Protein AF-A0A947NT50-F1 (afdb_monomer)

Sequence (146 aa):
MLFFALEAAVASFNLLIVMLVRTFGSQPLERLLGIYSRRAEFLTAVAMSILLTHWLLIMWFIVSRLGSLEFLRLHYTAALGIDWIDVWWKIFVFPGAGLAVIVINGLLSGALVKSYQYLGLLLMSLTILLQIFFMIGGVMAMLLNG

Foldseek 3Di:
DVVVVVVVVVVVVVVVVVVVCVLPVDDPVCLQQLNDDPLLVVLLVLLVVLLVVLVVVLVVLCVVCVPPPCLPDFPPDVPDPGPPLPPSCVLVVLSVVLVVLSNVLRNVSSSCCVPCNPVNSVSSVVSSVSSVVSSVVSVVVSVVSD

Structure (mmCIF, N/CA/C/O backbone):
data_AF-A0A947NT50-F1
#
_entry.id   AF-A0A947NT50-F1
#
loop_
_atom_site.group_PDB
_atom_site.id
_atom_site.type_symbol
_atom_site.label_atom_id
_atom_site.label_alt_id
_atom_site.label_comp_id
_atom_site.label_asym_id
_atom_site.label_entity_id
_atom_site.label_seq_id
_atom_site.pdbx_PDB_ins_code
_atom_site.Cartn_x
_atom_site.Cartn_y
_atom_site.Cartn_z
_atom_site.occupancy
_atom_site.B_iso_or_equiv
_atom_site.auth_seq_id
_atom_site.auth_comp_id
_atom_site.auth_asym_id
_atom_site.auth_atom_id
_atom_site.pdbx_PDB_model_num
ATOM 1 N N . MET A 1 1 ? 11.721 -38.026 15.151 1.00 61.88 1 MET A N 1
ATOM 2 C CA . MET A 1 1 ? 11.757 -36.577 15.467 1.00 61.88 1 MET A CA 1
ATOM 3 C C . MET A 1 1 ? 11.007 -35.729 14.442 1.00 61.88 1 MET A C 1
ATOM 5 O O . MET A 1 1 ? 10.160 -34.956 14.860 1.00 61.88 1 MET A O 1
ATOM 9 N N . LEU A 1 2 ? 11.225 -35.906 13.132 1.00 67.88 2 LEU A N 1
ATOM 10 C CA . LEU A 1 2 ? 10.549 -35.115 12.085 1.00 67.88 2 LEU A CA 1
ATOM 11 C C . LEU A 1 2 ? 9.006 -35.203 12.106 1.00 67.88 2 LEU A C 1
ATOM 13 O O . LEU A 1 2 ? 8.327 -34.203 11.910 1.00 67.88 2 LEU A O 1
ATOM 17 N N . PHE A 1 3 ? 8.459 -36.384 12.411 1.00 74.00 3 PHE A N 1
ATOM 18 C CA . PHE A 1 3 ? 7.011 -36.624 12.468 1.00 74.00 3 PHE A CA 1
ATOM 19 C C . PHE A 1 3 ? 6.309 -35.826 13.585 1.00 74.00 3 PHE A C 1
ATOM 21 O O . PHE A 1 3 ? 5.271 -35.217 13.358 1.00 74.00 3 PHE A O 1
ATOM 28 N N . PHE A 1 4 ? 6.929 -35.733 14.768 1.00 74.38 4 PHE A N 1
ATOM 29 C CA . PHE A 1 4 ? 6.403 -34.950 15.895 1.00 74.38 4 PHE A CA 1
ATOM 30 C C . PHE A 1 4 ? 6.422 -33.439 15.629 1.00 74.38 4 PHE A C 1
ATOM 32 O O . PHE A 1 4 ? 5.511 -32.729 16.047 1.00 74.38 4 PHE A O 1
ATOM 39 N N . ALA A 1 5 ? 7.437 -32.942 14.916 1.00 75.19 5 ALA A N 1
ATOM 40 C CA . ALA A 1 5 ? 7.509 -31.532 14.537 1.00 75.19 5 ALA A CA 1
ATOM 41 C C . ALA A 1 5 ? 6.407 -31.154 13.531 1.00 75.19 5 ALA A C 1
ATOM 43 O O . ALA A 1 5 ? 5.841 -30.065 13.614 1.00 75.19 5 ALA A O 1
ATOM 44 N N . LEU A 1 6 ? 6.070 -32.071 12.618 1.00 75.19 6 LEU A N 1
ATOM 45 C CA . LEU A 1 6 ? 5.001 -31.877 11.642 1.00 75.19 6 LEU A CA 1
ATOM 46 C C . LEU A 1 6 ? 3.625 -31.817 12.319 1.00 75.19 6 LEU A C 1
ATOM 48 O O . LEU A 1 6 ? 2.853 -30.902 12.045 1.00 75.19 6 LEU A O 1
ATOM 52 N N . GLU A 1 7 ? 3.334 -32.733 13.246 1.00 79.50 7 GLU A N 1
ATOM 53 C CA . GLU A 1 7 ? 2.060 -32.710 13.974 1.00 79.50 7 GLU A CA 1
ATOM 54 C C . GLU A 1 7 ? 1.909 -31.474 14.862 1.00 79.50 7 GLU A C 1
ATOM 56 O O . GLU A 1 7 ? 0.840 -30.864 14.890 1.00 79.50 7 GLU A O 1
ATOM 61 N N . ALA A 1 8 ? 2.985 -31.041 15.527 1.00 78.75 8 ALA A N 1
ATOM 62 C CA . ALA A 1 8 ? 2.970 -29.807 16.306 1.00 78.75 8 ALA A CA 1
ATOM 63 C C . ALA A 1 8 ? 2.695 -28.575 15.423 1.00 78.75 8 ALA A C 1
ATOM 65 O O . ALA A 1 8 ? 1.922 -27.698 15.813 1.00 78.75 8 ALA A O 1
ATOM 66 N N . ALA A 1 9 ? 3.268 -28.517 14.216 1.00 76.06 9 ALA A N 1
ATOM 67 C CA . ALA A 1 9 ? 3.015 -27.437 13.263 1.00 76.06 9 ALA A CA 1
ATOM 68 C C . ALA A 1 9 ? 1.562 -27.435 12.757 1.00 76.06 9 ALA A C 1
ATOM 70 O O . ALA A 1 9 ? 0.925 -26.383 12.727 1.00 76.06 9 ALA A O 1
ATOM 71 N N . VAL A 1 10 ? 1.008 -28.607 12.431 1.00 79.44 10 VAL A N 1
ATOM 72 C CA . VAL A 1 10 ? -0.392 -28.752 11.996 1.00 79.44 10 VAL A CA 1
ATOM 73 C C . VAL A 1 10 ? -1.363 -28.394 13.123 1.00 79.44 10 VAL A C 1
ATOM 75 O O . VAL A 1 10 ? -2.336 -27.680 12.891 1.00 79.44 10 VAL A O 1
ATOM 78 N N . ALA A 1 11 ? -1.085 -28.815 14.359 1.00 77.81 11 ALA A N 1
ATOM 79 C CA . ALA A 1 11 ? -1.892 -28.459 15.523 1.00 77.81 11 ALA A CA 1
ATOM 80 C C . ALA A 1 11 ? -1.862 -26.948 15.801 1.00 77.81 11 ALA A C 1
ATOM 82 O O . ALA A 1 11 ? -2.907 -26.351 16.050 1.00 77.81 11 ALA A O 1
ATOM 83 N N . SER A 1 12 ? -0.687 -26.320 15.687 1.00 76.62 12 SER A N 1
ATOM 84 C CA . SER A 1 12 ? -0.514 -24.868 15.833 1.00 76.62 12 SER A CA 1
ATOM 85 C C . SER A 1 12 ? -1.275 -24.098 14.752 1.00 76.62 12 SER A C 1
ATOM 87 O O . SER A 1 12 ? -1.939 -23.105 15.040 1.00 76.62 12 SER A O 1
ATOM 89 N N . PHE A 1 13 ? -1.230 -24.589 13.512 1.00 73.44 13 PHE A N 1
ATOM 90 C CA . PHE A 1 13 ? -1.943 -24.011 12.376 1.00 73.44 13 PHE A CA 1
ATOM 91 C C . PHE A 1 13 ? -3.464 -24.165 12.508 1.00 73.44 13 PHE A C 1
ATOM 93 O O . PHE A 1 13 ? -4.206 -23.211 12.289 1.00 73.44 13 PHE A O 1
ATOM 100 N N . ASN A 1 14 ? -3.941 -25.326 12.957 1.00 68.50 14 ASN A N 1
ATOM 101 C CA . ASN A 1 14 ? -5.359 -25.553 13.232 1.00 68.50 14 ASN A CA 1
ATOM 102 C C . ASN A 1 14 ? -5.862 -24.687 14.392 1.00 68.50 14 ASN A C 1
ATOM 104 O O . ASN A 1 14 ? -6.958 -24.139 14.311 1.00 68.50 14 ASN A O 1
ATOM 108 N N . LEU A 1 15 ? -5.061 -24.499 15.445 1.00 76.19 15 LEU A N 1
ATOM 109 C CA . LEU A 1 15 ? -5.370 -23.567 16.533 1.00 76.19 15 LEU A CA 1
ATOM 110 C C . LEU A 1 15 ? -5.439 -22.121 16.042 1.00 76.19 15 LEU A C 1
ATOM 112 O O . LEU A 1 15 ? -6.356 -21.397 16.426 1.00 76.19 15 LEU A O 1
ATOM 116 N N . LEU A 1 16 ? -4.519 -21.720 15.162 1.00 73.50 16 LEU A N 1
ATOM 117 C CA . LEU A 1 16 ? -4.533 -20.408 14.522 1.00 73.50 16 LEU A CA 1
ATOM 118 C C . LEU A 1 16 ? -5.814 -20.219 13.698 1.00 73.50 16 LEU A C 1
ATOM 120 O O . LEU A 1 16 ? -6.490 -19.206 13.848 1.00 73.50 16 LEU A O 1
ATOM 124 N N . ILE A 1 17 ? -6.197 -21.212 12.890 1.00 66.25 17 ILE A N 1
ATOM 125 C CA . ILE A 1 17 ? -7.436 -21.187 12.101 1.00 66.25 17 ILE A CA 1
ATOM 126 C C . ILE A 1 17 ? -8.662 -21.121 13.008 1.00 66.25 17 ILE A C 1
ATOM 128 O O . ILE A 1 17 ? -9.542 -20.300 12.775 1.00 66.25 17 ILE A O 1
ATOM 132 N N . VAL A 1 18 ? -8.733 -21.934 14.062 1.00 70.06 18 VAL A N 1
ATOM 133 C CA . VAL A 1 18 ? -9.867 -21.925 14.996 1.00 70.06 18 VAL A CA 1
ATOM 134 C C . VAL A 1 18 ? -9.941 -20.599 15.754 1.00 70.06 18 VAL A C 1
ATOM 136 O O . VAL A 1 18 ? -11.036 -20.070 15.928 1.00 70.06 18 VAL A O 1
ATOM 139 N N . MET A 1 19 ? -8.811 -20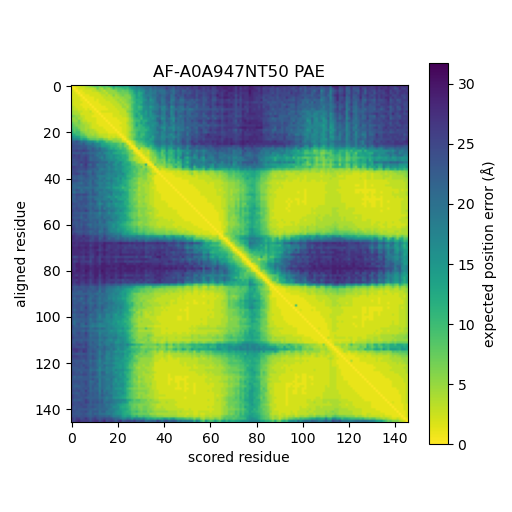.011 16.157 1.00 67.31 19 MET A N 1
ATOM 140 C CA . MET A 1 19 ? -8.783 -18.669 16.746 1.00 67.31 19 MET A CA 1
ATOM 141 C C . MET A 1 19 ? -9.242 -17.608 15.748 1.00 67.31 19 MET A C 1
ATOM 143 O O . MET A 1 19 ? -10.072 -16.777 16.107 1.00 67.31 19 MET A O 1
ATOM 147 N N . LEU A 1 20 ? -8.777 -17.654 14.498 1.00 59.69 20 LEU A N 1
ATOM 148 C CA . LEU A 1 20 ? -9.226 -16.753 13.437 1.00 59.69 20 LEU A CA 1
ATOM 149 C C . LEU A 1 20 ? -10.741 -16.894 13.229 1.00 59.69 20 LEU A C 1
ATOM 151 O O . LEU A 1 20 ? -11.477 -15.927 13.392 1.00 59.69 20 LEU A O 1
ATOM 155 N N . VAL A 1 21 ? -11.243 -18.104 12.989 1.00 63.72 21 VAL A N 1
ATOM 156 C CA . VAL A 1 21 ? -12.674 -18.376 12.779 1.00 63.72 21 VAL A CA 1
ATOM 157 C C . VAL A 1 21 ? -13.514 -17.964 13.988 1.00 63.72 21 VAL A C 1
ATOM 159 O O . VAL A 1 21 ? -14.577 -17.381 13.819 1.00 63.72 21 VAL A O 1
ATOM 162 N N . ARG A 1 22 ? -13.051 -18.186 15.220 1.00 63.69 22 ARG A N 1
ATOM 163 C CA . ARG A 1 22 ? -13.791 -17.793 16.431 1.00 63.69 22 ARG A CA 1
ATOM 164 C C . ARG A 1 22 ? -13.776 -16.281 16.672 1.00 63.69 22 ARG A C 1
ATOM 166 O O . ARG A 1 22 ? -14.735 -15.745 17.220 1.00 63.69 22 ARG A O 1
ATOM 173 N N . THR A 1 23 ? -12.719 -15.593 16.244 1.00 61.16 23 THR A N 1
ATOM 174 C CA . THR A 1 23 ? -12.604 -14.126 16.328 1.00 61.16 23 THR A CA 1
ATOM 175 C C . THR A 1 23 ? -13.425 -13.437 15.232 1.00 61.16 23 THR A C 1
ATOM 177 O O . THR A 1 23 ? -13.988 -12.365 15.461 1.00 61.16 23 THR A O 1
ATOM 180 N N . PHE A 1 24 ? -13.554 -14.076 14.066 1.00 55.41 24 PHE A N 1
ATOM 181 C CA . PHE A 1 24 ? -14.131 -13.495 12.851 1.00 55.41 24 PHE A CA 1
ATOM 182 C C . PHE A 1 24 ? -15.509 -14.056 12.438 1.00 55.41 24 PHE A C 1
ATOM 184 O O . PHE A 1 24 ? -16.175 -13.461 11.595 1.00 55.41 24 PHE A O 1
ATOM 191 N N . GLY A 1 25 ? -15.977 -15.149 13.046 1.00 46.53 25 GLY A N 1
ATOM 192 C CA . GLY A 1 25 ? -17.043 -16.037 12.547 1.00 46.53 25 GLY A CA 1
ATOM 193 C C . GLY A 1 25 ? -18.484 -15.517 12.478 1.00 46.53 25 GLY A C 1
ATOM 194 O O . GLY A 1 25 ? -19.397 -16.321 12.335 1.00 46.53 25 GLY A O 1
ATOM 195 N N . SER A 1 26 ? -18.730 -14.211 12.571 1.00 53.50 26 SER A N 1
ATOM 196 C CA . SER A 1 26 ? -20.077 -13.638 12.375 1.00 53.50 26 SER A CA 1
ATOM 197 C C . SER A 1 26 ? -20.099 -12.128 12.113 1.00 53.50 26 SER A C 1
ATOM 199 O O . SER A 1 26 ? -21.158 -11.504 12.179 1.00 53.50 26 SER A O 1
ATOM 201 N N . GLN A 1 27 ? -18.947 -11.497 11.865 1.00 53.56 27 GLN A N 1
ATOM 202 C CA . GLN A 1 27 ? -18.870 -10.039 11.746 1.00 53.56 27 GLN A CA 1
ATOM 203 C C . GLN A 1 27 ? -18.957 -9.646 10.257 1.00 53.56 27 GLN A C 1
ATOM 205 O O . GLN A 1 27 ? -18.309 -10.294 9.435 1.00 53.56 27 GLN A O 1
ATOM 210 N N . PRO A 1 28 ? -19.729 -8.605 9.887 1.00 66.00 28 PRO A N 1
ATOM 211 C CA . PRO A 1 28 ? -19.757 -8.105 8.513 1.00 66.00 28 PRO A CA 1
ATOM 212 C C . PRO A 1 28 ? -18.339 -7.740 8.052 1.00 66.00 28 PRO A C 1
ATOM 214 O O . PRO A 1 28 ? -17.526 -7.288 8.861 1.00 66.00 28 PRO A O 1
ATOM 217 N N . LEU A 1 29 ? -18.051 -7.940 6.760 1.00 60.91 29 LEU A N 1
ATOM 218 C CA . LEU A 1 29 ? -16.719 -7.808 6.142 1.00 60.91 29 LEU A CA 1
ATOM 219 C C . LEU A 1 29 ? -16.031 -6.470 6.477 1.00 60.91 29 LEU A C 1
ATOM 221 O O . LEU A 1 29 ? -14.817 -6.404 6.650 1.00 60.91 29 LEU A O 1
ATOM 225 N N . GLU A 1 30 ? -16.838 -5.429 6.668 1.00 62.56 30 GLU A N 1
ATOM 226 C CA . GLU A 1 30 ? -16.439 -4.100 7.130 1.00 62.56 30 GLU A CA 1
ATOM 227 C C . GLU A 1 30 ? -15.714 -4.148 8.487 1.00 62.56 30 GLU A C 1
ATOM 229 O O . GLU A 1 30 ? -14.596 -3.656 8.625 1.00 62.56 30 GLU A O 1
ATOM 234 N N . ARG A 1 31 ? -16.261 -4.849 9.486 1.00 61.50 31 ARG A N 1
ATOM 235 C CA . ARG A 1 31 ? -15.596 -5.001 10.791 1.00 61.50 31 ARG A CA 1
ATOM 236 C C . ARG A 1 31 ? -14.338 -5.858 10.725 1.00 61.50 31 ARG A C 1
ATOM 238 O O . ARG A 1 31 ? -13.431 -5.652 11.526 1.00 61.50 31 ARG A O 1
ATOM 245 N N . LEU A 1 32 ? -14.282 -6.802 9.789 1.00 64.44 32 LEU A N 1
ATOM 246 C CA . LEU A 1 32 ? -13.142 -7.699 9.612 1.00 64.44 32 LEU A CA 1
ATOM 247 C C . LEU A 1 32 ? -11.924 -6.957 9.040 1.00 64.44 32 LEU A C 1
ATOM 249 O O . LEU A 1 32 ? -10.801 -7.218 9.455 1.00 64.44 32 LEU A O 1
ATOM 253 N N . LEU A 1 33 ? -12.158 -5.980 8.162 1.00 63.41 33 LEU A N 1
ATOM 254 C CA . LEU A 1 33 ? -11.123 -5.132 7.563 1.00 63.41 33 LEU A CA 1
ATOM 255 C C . LEU A 1 33 ? -10.817 -3.853 8.367 1.00 63.41 33 LEU A C 1
ATOM 257 O O . LEU A 1 33 ? -10.095 -2.985 7.881 1.00 63.41 33 LEU A O 1
ATOM 261 N N . GLY A 1 34 ? -11.367 -3.699 9.577 1.00 63.31 34 GLY A N 1
ATOM 262 C CA . GLY A 1 34 ? -11.159 -2.487 10.381 1.00 63.31 34 GLY A CA 1
ATOM 263 C C . GLY A 1 34 ? -11.892 -1.254 9.850 1.00 63.31 34 GLY A C 1
ATOM 264 O O . GLY A 1 34 ? -11.558 -0.125 10.207 1.00 63.31 34 GLY A O 1
ATOM 265 N N . ILE A 1 35 ? -12.923 -1.460 9.037 1.00 67.44 35 ILE A N 1
ATOM 266 C CA . ILE A 1 35 ? -13.827 -0.443 8.509 1.00 67.44 35 ILE A CA 1
ATOM 267 C C . ILE A 1 35 ? -14.966 -0.280 9.523 1.00 67.44 35 ILE A C 1
ATOM 269 O O . ILE A 1 35 ? -16.011 -0.916 9.443 1.00 67.44 35 ILE A O 1
ATOM 273 N N . TYR A 1 36 ? -14.712 0.504 10.570 1.00 74.00 36 TYR A N 1
ATOM 274 C CA . TYR A 1 36 ? -15.660 0.696 11.682 1.00 74.00 36 TYR A CA 1
ATOM 275 C C . TYR A 1 36 ? -16.098 2.148 11.876 1.00 74.00 36 TYR A C 1
ATOM 277 O O . TYR A 1 36 ? -17.010 2.433 12.649 1.00 74.00 36 TYR A O 1
ATOM 285 N N . SER A 1 37 ? -15.385 3.084 11.255 1.00 80.06 37 SER A N 1
ATOM 286 C CA . SER A 1 37 ? -15.658 4.509 11.355 1.00 80.06 37 SER A CA 1
ATOM 287 C C . SER A 1 37 ? -15.411 5.158 10.011 1.00 80.06 37 SER A C 1
ATOM 289 O O . SER A 1 37 ? -14.493 4.765 9.295 1.00 80.06 37 SER A O 1
ATOM 291 N N . ARG A 1 38 ? -16.135 6.245 9.739 1.00 83.56 38 ARG A N 1
ATOM 292 C CA . ARG A 1 38 ? -15.954 7.055 8.528 1.00 83.56 38 ARG A CA 1
ATOM 293 C C . ARG A 1 38 ? -14.503 7.504 8.310 1.00 83.56 38 ARG A C 1
ATOM 295 O O . ARG A 1 38 ? -14.068 7.694 7.181 1.00 83.56 38 ARG A O 1
ATOM 302 N N . ARG A 1 39 ? -13.733 7.656 9.397 1.00 87.12 39 ARG A N 1
ATOM 303 C CA . ARG A 1 39 ? -12.290 7.942 9.340 1.00 87.12 39 ARG A CA 1
ATOM 304 C C . ARG A 1 39 ? -11.493 6.726 8.873 1.00 87.12 39 ARG A C 1
ATOM 306 O O . ARG A 1 39 ? -10.676 6.865 7.977 1.00 87.12 39 ARG A O 1
ATOM 313 N N . ALA A 1 40 ? -11.733 5.550 9.449 1.00 86.06 40 ALA A N 1
ATOM 314 C CA . ALA A 1 40 ? -11.060 4.318 9.038 1.00 86.06 40 ALA A CA 1
ATOM 315 C C . ALA A 1 40 ? -11.434 3.904 7.603 1.00 86.06 40 ALA A C 1
ATOM 317 O O . ALA A 1 40 ? -10.556 3.515 6.838 1.00 86.06 40 ALA A O 1
ATOM 318 N N . GLU A 1 41 ? -12.700 4.073 7.211 1.00 86.00 41 GLU A N 1
ATOM 319 C CA . GLU A 1 41 ? -13.178 3.949 5.826 1.00 86.00 41 GLU A CA 1
ATOM 320 C C . GLU A 1 41 ? -12.380 4.844 4.885 1.00 86.00 41 GLU A C 1
ATOM 322 O O . GLU A 1 41 ? -11.802 4.364 3.913 1.00 86.00 41 GLU A O 1
ATOM 327 N N . PHE A 1 42 ? -12.296 6.138 5.208 1.00 90.38 42 PHE A N 1
ATOM 328 C CA . PHE A 1 42 ? -11.553 7.103 4.409 1.00 90.38 42 PHE A CA 1
ATOM 329 C C . PHE A 1 42 ? -10.071 6.729 4.298 1.00 90.38 42 PHE A C 1
ATOM 331 O O . PHE A 1 42 ? -9.531 6.712 3.197 1.00 90.38 42 PHE A O 1
ATOM 338 N N . LEU A 1 43 ? -9.419 6.361 5.406 1.00 91.94 43 LEU A N 1
ATOM 339 C CA . LEU A 1 43 ? -8.012 5.946 5.397 1.00 91.94 43 LEU A CA 1
ATOM 340 C C . LEU A 1 43 ? -7.791 4.680 4.556 1.00 91.94 43 LEU A C 1
ATOM 342 O O . LEU A 1 43 ? -6.823 4.602 3.803 1.00 91.94 43 LEU A O 1
ATOM 346 N N . THR A 1 44 ? -8.702 3.710 4.646 1.00 90.94 44 THR A N 1
ATOM 347 C CA . THR A 1 44 ? -8.657 2.488 3.830 1.00 90.94 44 THR A CA 1
ATOM 348 C C . THR A 1 44 ? -8.832 2.821 2.352 1.00 90.94 44 THR A C 1
ATOM 350 O O . THR A 1 44 ? -8.059 2.348 1.523 1.00 90.94 44 THR A O 1
ATOM 353 N N . ALA A 1 45 ? -9.795 3.681 2.013 1.00 91.75 45 ALA A N 1
ATOM 354 C CA . ALA A 1 45 ? -10.036 4.125 0.644 1.00 91.75 45 ALA A CA 1
ATOM 355 C C . ALA A 1 45 ? -8.825 4.867 0.060 1.00 91.75 45 ALA A C 1
ATOM 357 O O . ALA A 1 45 ? -8.460 4.626 -1.088 1.00 91.75 45 ALA A O 1
ATOM 358 N N . VAL A 1 46 ? -8.162 5.713 0.856 1.00 95.75 46 VAL A N 1
ATOM 359 C CA . VAL A 1 46 ? -6.915 6.389 0.468 1.00 95.75 46 VAL A CA 1
ATOM 360 C C . VAL A 1 46 ? -5.783 5.380 0.251 1.00 95.75 46 VAL A C 1
ATOM 362 O O . VAL A 1 46 ? -5.083 5.453 -0.753 1.00 95.75 46 VAL A O 1
ATOM 365 N N . ALA A 1 47 ? -5.608 4.401 1.142 1.00 95.69 47 ALA A N 1
ATOM 366 C CA . ALA A 1 47 ? -4.592 3.365 0.953 1.00 95.69 47 ALA A CA 1
ATOM 367 C C . ALA A 1 47 ? -4.843 2.544 -0.329 1.00 95.69 47 ALA A C 1
ATOM 369 O O . ALA A 1 47 ? -3.914 2.285 -1.094 1.00 95.69 47 ALA A O 1
ATOM 370 N N . MET A 1 48 ? -6.104 2.187 -0.596 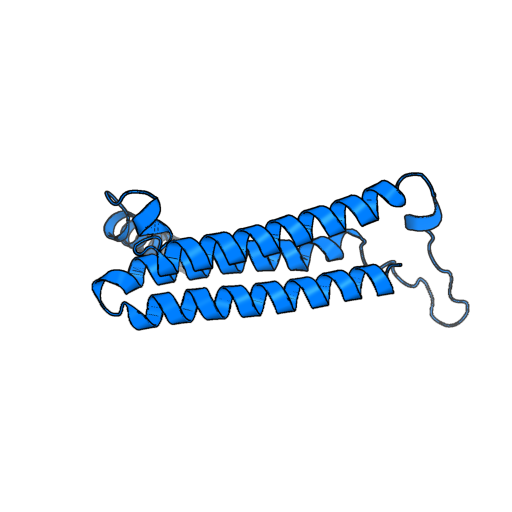1.00 93.75 48 MET A N 1
ATOM 371 C CA . MET A 1 48 ? -6.510 1.459 -1.800 1.00 93.75 48 MET A CA 1
ATOM 372 C C . MET A 1 48 ? -6.342 2.287 -3.076 1.00 93.75 48 MET A C 1
ATOM 374 O O . MET A 1 48 ? -5.928 1.739 -4.096 1.00 93.75 48 MET A O 1
ATOM 378 N N . SER A 1 49 ? -6.624 3.592 -3.044 1.00 96.50 49 SER A N 1
ATOM 379 C CA . SER A 1 49 ? -6.441 4.460 -4.211 1.00 96.50 49 SER A CA 1
ATOM 380 C C . SER A 1 49 ? -4.962 4.650 -4.555 1.00 96.50 49 SER A C 1
ATOM 382 O O . SER A 1 49 ? -4.611 4.620 -5.737 1.00 96.50 49 SER A O 1
ATOM 384 N N . ILE A 1 50 ? -4.082 4.757 -3.551 1.00 97.00 50 ILE A N 1
ATOM 385 C CA . ILE A 1 50 ? -2.625 4.779 -3.754 1.00 97.00 50 ILE A CA 1
ATOM 386 C C . ILE A 1 50 ? -2.161 3.457 -4.372 1.00 97.00 50 ILE A C 1
ATOM 388 O O . ILE A 1 50 ? -1.470 3.474 -5.390 1.00 97.00 50 ILE A O 1
ATOM 392 N N . LEU A 1 51 ? -2.586 2.317 -3.815 1.00 96.62 51 LEU A N 1
ATOM 393 C CA . LEU A 1 51 ? -2.249 0.997 -4.353 1.00 96.62 51 LEU A CA 1
ATOM 394 C C . LEU A 1 51 ? -2.719 0.841 -5.808 1.00 96.62 51 LEU A C 1
ATOM 396 O O . LEU A 1 51 ? -1.958 0.377 -6.655 1.00 96.62 51 LEU A O 1
ATOM 400 N N . LEU A 1 52 ? -3.952 1.251 -6.116 1.00 96.50 52 LEU A N 1
ATOM 401 C CA . LEU A 1 52 ? -4.500 1.190 -7.471 1.00 96.50 52 LEU A CA 1
ATOM 402 C C . LEU A 1 52 ? -3.699 2.067 -8.437 1.00 96.50 52 LEU A C 1
ATOM 404 O O . LEU A 1 52 ? -3.332 1.616 -9.518 1.00 96.50 52 LEU A O 1
ATOM 408 N N . THR A 1 53 ? -3.385 3.297 -8.029 1.00 96.81 53 THR A N 1
ATOM 409 C CA . THR A 1 53 ? -2.556 4.218 -8.818 1.00 96.81 53 THR A CA 1
ATOM 410 C C . THR A 1 53 ? -1.184 3.609 -9.090 1.00 96.81 53 THR A C 1
ATOM 412 O O . THR A 1 53 ? -0.697 3.656 -10.215 1.00 96.81 53 THR A O 1
ATOM 415 N N . HIS A 1 54 ? -0.583 2.973 -8.085 1.00 95.38 54 HIS A N 1
ATOM 416 C CA . HIS A 1 54 ? 0.699 2.295 -8.222 1.00 95.38 54 HIS A CA 1
ATOM 417 C C . HIS A 1 54 ? 0.635 1.144 -9.242 1.00 95.38 54 HIS A C 1
ATOM 419 O O . HIS A 1 54 ? 1.477 1.073 -10.137 1.00 95.38 54 HIS A O 1
ATOM 425 N N . TRP A 1 55 ? -0.398 0.297 -9.185 1.00 95.12 55 TRP A N 1
ATOM 426 C CA . TRP A 1 55 ? -0.626 -0.745 -10.194 1.00 95.12 55 TRP A CA 1
ATOM 427 C C . TRP A 1 55 ? -0.813 -0.174 -11.601 1.00 95.12 55 TRP A C 1
ATOM 429 O O . TRP A 1 55 ? -0.222 -0.688 -12.550 1.00 95.12 55 TRP A O 1
ATOM 439 N N . LEU A 1 56 ? -1.599 0.896 -11.744 1.00 95.25 56 LEU A N 1
ATOM 440 C CA . LEU A 1 56 ? -1.826 1.551 -13.033 1.00 95.25 56 LEU A CA 1
ATOM 441 C C . LEU A 1 56 ? -0.530 2.115 -13.622 1.00 95.25 56 LEU A C 1
ATOM 443 O O . LEU A 1 56 ? -0.298 1.952 -14.816 1.00 95.25 56 LEU A O 1
ATOM 447 N N . LEU A 1 57 ? 0.338 2.712 -12.799 1.00 93.38 57 LEU A N 1
ATOM 448 C CA . LEU A 1 57 ? 1.647 3.200 -13.239 1.00 93.38 57 LEU A CA 1
ATOM 449 C C . LEU A 1 57 ? 2.546 2.065 -13.737 1.00 93.38 57 LEU A C 1
ATOM 451 O O . LEU A 1 57 ? 3.163 2.205 -14.791 1.00 93.38 57 LEU A O 1
ATOM 455 N N . ILE A 1 58 ? 2.585 0.931 -13.027 1.00 90.25 58 ILE A N 1
ATOM 456 C CA . ILE A 1 58 ? 3.352 -0.247 -13.465 1.00 90.25 58 ILE A CA 1
ATOM 457 C C . ILE A 1 58 ? 2.820 -0.765 -14.799 1.00 90.25 58 ILE A C 1
ATOM 459 O O . ILE A 1 58 ? 3.592 -0.995 -15.727 1.00 90.25 58 ILE A O 1
ATOM 463 N N . MET A 1 59 ? 1.502 -0.923 -14.922 1.00 90.00 59 MET A N 1
ATOM 464 C CA . MET A 1 59 ? 0.898 -1.430 -16.153 1.00 90.00 59 MET A CA 1
ATOM 465 C C . MET A 1 59 ? 1.114 -0.471 -17.323 1.00 90.00 59 MET A C 1
ATOM 467 O O . MET A 1 59 ? 1.457 -0.915 -18.414 1.00 90.00 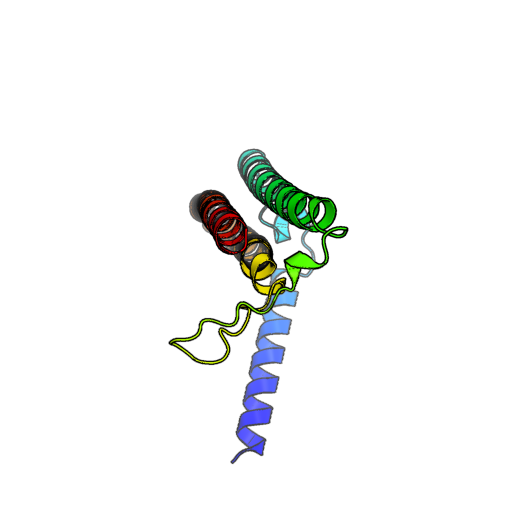59 MET A O 1
ATOM 471 N N . TRP A 1 60 ? 0.995 0.837 -17.094 1.00 90.81 60 TRP A N 1
ATOM 472 C CA . TRP A 1 60 ? 1.325 1.857 -18.086 1.00 90.81 60 TRP A CA 1
ATOM 473 C C . TRP A 1 60 ? 2.787 1.759 -18.547 1.00 90.81 60 TRP A C 1
ATOM 475 O O . TRP A 1 60 ? 3.065 1.747 -19.750 1.00 90.81 60 TRP A O 1
ATOM 485 N N . PHE A 1 61 ? 3.724 1.631 -17.605 1.00 86.94 61 PHE A N 1
ATOM 486 C CA . PHE A 1 61 ? 5.149 1.472 -17.896 1.00 86.94 61 PHE A CA 1
ATOM 487 C C . PHE A 1 61 ? 5.434 0.220 -18.740 1.00 86.94 61 PHE A C 1
ATOM 489 O O . PHE A 1 61 ? 6.179 0.293 -19.712 1.00 86.94 61 PHE A O 1
ATOM 496 N N . ILE A 1 62 ? 4.798 -0.910 -18.426 1.00 84.81 62 ILE A N 1
ATOM 497 C CA . ILE A 1 62 ? 4.961 -2.160 -19.182 1.00 84.81 62 ILE A CA 1
ATOM 498 C C . ILE A 1 62 ? 4.342 -2.047 -20.581 1.00 84.81 62 ILE A C 1
ATOM 500 O O . ILE A 1 62 ? 4.992 -2.359 -21.576 1.00 84.81 62 ILE A O 1
ATOM 504 N N . VAL A 1 63 ? 3.091 -1.584 -20.678 1.00 87.00 63 VAL A N 1
ATOM 505 C CA . VAL A 1 63 ? 2.354 -1.510 -21.951 1.00 87.00 63 VAL A CA 1
ATOM 506 C C . VAL A 1 63 ? 3.031 -0.555 -22.931 1.00 87.00 63 VAL A C 1
ATOM 508 O O . VAL A 1 63 ? 3.153 -0.884 -24.109 1.00 87.00 63 VAL A O 1
ATOM 511 N N . SER A 1 64 ? 3.540 0.584 -22.454 1.00 85.50 64 SER A N 1
ATOM 512 C CA . SER A 1 64 ? 4.283 1.537 -23.294 1.00 85.50 64 SER A CA 1
ATOM 513 C C . SER A 1 64 ? 5.591 0.972 -23.868 1.00 85.50 64 SER A C 1
ATOM 515 O O . SER A 1 64 ? 6.126 1.535 -24.821 1.00 85.50 64 SER A O 1
ATOM 517 N N . ARG A 1 65 ? 6.083 -0.155 -23.337 1.00 78.94 65 ARG A N 1
ATOM 518 C CA . ARG A 1 65 ? 7.349 -0.796 -23.724 1.00 78.94 65 ARG A CA 1
ATOM 519 C C . ARG A 1 65 ? 7.179 -2.188 -24.340 1.00 78.94 65 ARG A C 1
ATOM 521 O O . ARG A 1 65 ? 8.155 -2.772 -24.796 1.00 78.94 65 ARG A O 1
ATOM 528 N N . LEU A 1 66 ? 5.951 -2.705 -24.438 1.00 75.12 66 LEU A N 1
ATOM 529 C CA . LEU A 1 66 ? 5.664 -4.036 -24.995 1.00 75.12 66 LEU A CA 1
ATOM 530 C C . LEU A 1 66 ? 6.086 -4.191 -26.472 1.00 75.12 66 LEU A C 1
ATOM 532 O O . LEU A 1 66 ? 6.281 -5.307 -26.944 1.00 75.12 66 LEU A O 1
ATOM 536 N N . GLY A 1 67 ? 6.200 -3.078 -27.206 1.00 65.56 67 GLY A N 1
ATOM 537 C CA . GLY A 1 67 ? 6.568 -3.048 -28.626 1.00 65.56 67 GLY A CA 1
ATOM 538 C C . GLY A 1 67 ? 8.063 -2.872 -28.910 1.00 65.56 67 GLY A C 1
ATOM 539 O O . GLY A 1 67 ? 8.487 -3.096 -30.043 1.00 65.56 67 GLY A O 1
ATOM 540 N N . SER A 1 68 ? 8.875 -2.490 -27.918 1.00 63.62 68 SER A N 1
ATOM 541 C CA . SER A 1 68 ? 10.328 -2.422 -28.066 1.00 63.62 68 SER A CA 1
ATOM 542 C C . SER A 1 68 ? 10.947 -3.697 -27.490 1.00 63.62 68 SER A C 1
ATOM 544 O O . SER A 1 68 ? 10.979 -3.919 -26.283 1.00 63.62 68 SER A O 1
ATOM 546 N N . LEU A 1 69 ? 11.509 -4.545 -28.359 1.00 51.41 69 LEU A N 1
ATOM 547 C CA . LEU A 1 69 ? 12.282 -5.745 -27.977 1.00 51.41 69 LEU A CA 1
ATOM 548 C C . LEU A 1 69 ? 13.516 -5.431 -27.092 1.00 51.41 69 LEU A C 1
ATOM 550 O O . LEU A 1 69 ? 14.255 -6.331 -26.703 1.00 51.41 69 LEU A O 1
ATOM 554 N N . GLU A 1 70 ? 13.747 -4.159 -26.766 1.00 54.06 70 GLU A N 1
ATOM 555 C CA . GLU A 1 70 ? 14.791 -3.676 -25.866 1.00 54.06 70 GLU A CA 1
ATOM 556 C C . GLU A 1 70 ? 14.437 -3.836 -24.381 1.00 54.06 70 GLU A C 1
ATOM 558 O O . GLU A 1 70 ? 15.343 -3.803 -23.554 1.00 54.06 70 GLU A O 1
ATOM 563 N N . PHE A 1 71 ? 13.171 -4.100 -24.025 1.00 52.53 71 PHE A N 1
ATOM 564 C CA . PHE A 1 71 ? 12.767 -4.335 -22.627 1.00 52.53 71 PHE A CA 1
ATOM 565 C C . PHE A 1 71 ? 13.419 -5.584 -22.001 1.00 52.53 71 PHE A C 1
ATOM 567 O O . PHE A 1 71 ? 13.430 -5.753 -20.785 1.00 52.53 71 PHE A O 1
ATOM 574 N N . LEU A 1 72 ? 13.983 -6.458 -22.841 1.00 52.84 72 LEU A N 1
ATOM 575 C CA . LEU A 1 72 ? 14.712 -7.660 -22.448 1.00 52.84 72 LEU A CA 1
ATOM 576 C C . LEU A 1 72 ? 16.135 -7.682 -23.036 1.00 52.84 72 LEU A C 1
ATOM 578 O O . LEU A 1 72 ? 16.678 -8.753 -23.309 1.00 52.84 72 LEU A O 1
ATOM 582 N N . ARG A 1 73 ? 16.746 -6.520 -23.311 1.00 49.62 73 ARG A N 1
ATOM 583 C CA . ARG A 1 73 ? 18.129 -6.500 -23.806 1.00 49.62 73 ARG A CA 1
ATOM 584 C C . ARG A 1 73 ? 19.084 -6.880 -22.679 1.00 49.62 73 ARG A C 1
ATOM 586 O O . ARG A 1 73 ? 19.295 -6.096 -21.756 1.00 49.62 73 ARG A O 1
ATOM 593 N N . LEU A 1 74 ? 19.682 -8.074 -22.777 1.00 49.41 74 LEU A N 1
ATOM 594 C CA . LEU A 1 74 ? 20.872 -8.429 -22.002 1.00 49.41 74 LEU A CA 1
ATOM 595 C C . LEU A 1 74 ? 21.921 -7.341 -22.253 1.00 49.41 74 LEU A C 1
ATOM 597 O O . LEU A 1 74 ? 22.444 -7.233 -23.365 1.00 49.41 74 LEU A O 1
ATOM 601 N N . HIS A 1 75 ? 22.230 -6.535 -21.240 1.00 51.97 75 HIS A N 1
ATOM 602 C CA . HIS A 1 75 ? 23.398 -5.672 -21.307 1.00 51.97 75 HIS A CA 1
ATOM 603 C C . HIS A 1 75 ? 24.633 -6.550 -21.093 1.00 51.97 75 HIS A C 1
ATOM 605 O O . HIS A 1 75 ? 24.904 -7.039 -19.999 1.00 51.97 75 HIS A O 1
ATOM 611 N N . TYR A 1 76 ? 25.376 -6.795 -22.173 1.00 48.38 76 TYR A N 1
ATOM 612 C CA . TYR A 1 76 ? 26.709 -7.378 -22.083 1.00 48.38 76 TYR A CA 1
ATOM 613 C C . TYR A 1 76 ? 27.685 -6.285 -21.661 1.00 48.38 76 TYR A C 1
ATOM 615 O O . TYR A 1 76 ? 28.207 -5.540 -22.489 1.00 48.38 76 TYR A O 1
ATOM 623 N N . THR A 1 77 ? 27.943 -6.180 -20.365 1.00 52.31 77 THR A N 1
ATOM 624 C CA . THR A 1 77 ? 28.990 -5.300 -19.848 1.00 52.31 77 THR A CA 1
ATOM 625 C C . THR A 1 77 ? 30.329 -6.028 -19.970 1.00 52.31 77 THR A C 1
ATOM 627 O O . THR A 1 77 ? 30.550 -7.052 -19.322 1.00 52.31 77 THR A O 1
ATOM 630 N N . ALA A 1 78 ? 31.240 -5.508 -20.802 1.00 56.56 78 ALA A N 1
ATOM 631 C CA . ALA A 1 78 ? 32.528 -6.143 -21.124 1.00 56.56 78 ALA A CA 1
ATOM 632 C C . ALA A 1 78 ? 33.452 -6.382 -19.907 1.00 56.56 78 ALA A C 1
ATOM 634 O O . ALA A 1 78 ? 34.425 -7.121 -20.018 1.00 56.56 78 ALA A O 1
ATOM 635 N N . ALA A 1 79 ? 33.154 -5.771 -18.756 1.00 58.88 79 ALA A N 1
ATOM 636 C CA . ALA A 1 79 ? 33.988 -5.814 -17.557 1.00 58.88 79 ALA A CA 1
ATOM 637 C C . ALA A 1 79 ? 33.489 -6.758 -16.443 1.00 58.88 79 ALA A C 1
ATOM 639 O O . ALA A 1 79 ? 34.265 -7.044 -15.536 1.00 58.88 79 ALA A O 1
ATOM 640 N N . LEU A 1 80 ? 32.229 -7.221 -16.468 1.00 54.09 80 LEU A N 1
ATOM 641 C CA . LEU A 1 80 ? 31.603 -7.844 -15.283 1.00 54.09 80 LEU A CA 1
ATOM 642 C C . LEU A 1 80 ? 30.954 -9.218 -15.497 1.00 54.09 80 LEU A C 1
ATOM 644 O O . LEU A 1 80 ? 30.707 -9.893 -14.507 1.00 54.09 80 LEU A O 1
ATOM 648 N N . GLY A 1 81 ? 30.782 -9.679 -16.744 1.00 50.31 81 GLY A N 1
ATOM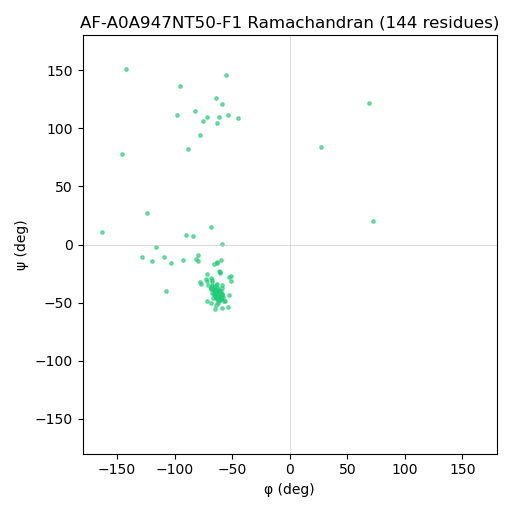 649 C CA . GLY A 1 81 ? 30.183 -10.985 -17.041 1.00 50.31 81 GLY A CA 1
ATOM 650 C C . GLY A 1 81 ? 28.689 -11.023 -16.703 1.00 50.31 81 GLY A C 1
ATOM 651 O O . GLY A 1 81 ? 28.321 -10.766 -15.573 1.00 50.31 81 GLY A O 1
ATOM 652 N N . ILE A 1 82 ? 27.844 -11.323 -17.700 1.00 48.66 82 ILE A N 1
ATOM 653 C CA . ILE A 1 82 ? 26.373 -11.475 -17.612 1.00 48.66 82 ILE A CA 1
ATOM 654 C C . ILE A 1 82 ? 25.763 -10.648 -16.467 1.00 48.66 82 ILE A C 1
ATOM 656 O O . ILE A 1 82 ? 25.529 -11.173 -15.379 1.00 48.66 82 ILE A O 1
ATOM 660 N N . ASP A 1 83 ? 25.499 -9.364 -16.712 1.00 51.62 83 ASP A N 1
ATOM 661 C CA . ASP A 1 83 ? 24.628 -8.604 -15.820 1.00 51.62 83 ASP A CA 1
ATOM 662 C C . ASP A 1 83 ? 23.258 -9.282 -15.923 1.00 51.62 83 ASP A C 1
ATOM 664 O O . ASP A 1 83 ? 22.603 -9.249 -16.972 1.00 51.62 83 ASP A O 1
ATOM 668 N N . TRP A 1 84 ? 22.891 -10.056 -14.901 1.00 49.19 84 TRP A N 1
ATOM 669 C CA . TRP A 1 84 ? 21.586 -10.693 -14.863 1.00 49.19 84 TRP A CA 1
ATOM 670 C C . TRP A 1 84 ? 20.596 -9.540 -14.869 1.00 49.19 84 TRP A C 1
ATOM 672 O O . TRP A 1 84 ? 20.529 -8.814 -13.883 1.00 49.19 84 TRP A O 1
ATOM 682 N N . ILE A 1 85 ? 19.875 -9.353 -15.984 1.00 52.78 85 ILE A N 1
ATOM 683 C CA . ILE A 1 85 ? 18.694 -8.487 -16.034 1.00 52.78 85 ILE A CA 1
ATOM 684 C C . ILE A 1 85 ? 17.904 -8.828 -14.787 1.00 52.78 85 ILE A C 1
ATOM 686 O O . ILE A 1 85 ? 17.386 -9.947 -14.665 1.00 52.78 85 ILE A O 1
ATOM 690 N N . ASP A 1 86 ? 17.897 -7.906 -13.831 1.00 58.12 86 ASP A N 1
ATOM 691 C CA . ASP A 1 86 ? 17.247 -8.199 -12.582 1.00 58.12 86 ASP A CA 1
ATOM 692 C C . ASP A 1 86 ? 15.770 -8.379 -12.912 1.00 58.12 86 ASP A C 1
ATOM 694 O O . ASP A 1 86 ? 15.193 -7.598 -13.671 1.00 58.12 86 ASP A O 1
ATOM 698 N N . VAL A 1 87 ? 15.208 -9.519 -12.506 1.00 70.81 87 VAL A N 1
ATOM 699 C CA . VAL A 1 87 ? 14.065 -10.065 -13.239 1.00 70.81 87 VAL A CA 1
ATOM 700 C C . VAL A 1 87 ? 12.924 -9.054 -13.258 1.00 70.81 87 VAL A C 1
ATOM 702 O O . VAL A 1 87 ? 12.458 -8.657 -12.196 1.00 70.81 87 VAL A O 1
ATOM 705 N N . TRP A 1 88 ? 12.481 -8.632 -14.446 1.00 74.12 88 TRP A N 1
ATOM 706 C CA . TRP A 1 88 ? 11.542 -7.515 -14.644 1.00 74.12 88 TRP A CA 1
ATOM 707 C C . TRP A 1 88 ? 10.276 -7.611 -13.780 1.00 74.12 88 TRP A C 1
ATOM 709 O O . TRP A 1 88 ? 9.701 -6.594 -13.407 1.00 74.12 88 TRP A O 1
ATOM 719 N N . TRP A 1 89 ? 9.858 -8.823 -13.398 1.00 78.56 89 TRP A N 1
ATOM 720 C CA . TRP A 1 89 ? 8.727 -9.038 -12.496 1.00 78.56 89 TRP A CA 1
ATOM 721 C C . TRP A 1 89 ? 8.962 -8.510 -11.070 1.00 78.56 89 TRP A C 1
ATOM 723 O O . TRP A 1 89 ? 8.000 -8.314 -10.330 1.00 78.56 89 TRP A O 1
ATOM 733 N N . LYS A 1 90 ? 10.207 -8.230 -10.665 1.00 83.62 90 LYS A N 1
ATOM 734 C CA . LYS A 1 90 ? 10.556 -7.677 -9.348 1.00 83.62 90 LYS A CA 1
ATOM 735 C C . LYS A 1 90 ? 9.914 -6.314 -9.089 1.00 83.62 90 LYS A C 1
ATOM 737 O O . LYS A 1 90 ? 9.665 -5.983 -7.933 1.00 83.62 90 LYS A O 1
ATOM 742 N N . ILE A 1 91 ? 9.545 -5.562 -10.130 1.00 86.38 91 ILE A N 1
ATOM 743 C CA . ILE A 1 91 ? 8.774 -4.315 -9.979 1.00 86.38 91 ILE A CA 1
ATOM 744 C C . ILE A 1 91 ? 7.405 -4.549 -9.314 1.00 86.38 91 ILE A C 1
ATOM 746 O O . ILE A 1 91 ? 6.888 -3.652 -8.652 1.00 86.38 91 ILE A O 1
ATOM 750 N N . PHE A 1 92 ? 6.842 -5.763 -9.406 1.00 90.56 92 PHE A N 1
ATOM 751 C CA . PHE A 1 92 ? 5.588 -6.137 -8.741 1.00 90.56 92 PHE A CA 1
ATOM 752 C C . PHE A 1 92 ? 5.745 -6.475 -7.255 1.00 90.56 92 PHE A C 1
ATOM 754 O O . PHE A 1 92 ? 4.743 -6.592 -6.548 1.00 90.56 92 PHE A O 1
ATOM 761 N N . VAL A 1 93 ? 6.975 -6.590 -6.744 1.00 92.62 93 VAL A N 1
ATOM 762 C CA . VAL A 1 93 ? 7.207 -6.830 -5.312 1.00 92.62 93 VAL A CA 1
ATOM 763 C C . VAL A 1 93 ? 6.678 -5.662 -4.484 1.00 92.62 93 VAL A C 1
ATOM 765 O O . VAL A 1 93 ? 6.053 -5.887 -3.452 1.00 92.62 93 VAL A O 1
ATOM 768 N N . PHE A 1 94 ? 6.845 -4.423 -4.952 1.00 93.62 94 PHE A N 1
ATOM 769 C CA . PHE A 1 94 ? 6.383 -3.231 -4.239 1.00 93.62 94 PHE A CA 1
ATOM 770 C C . PHE A 1 94 ? 4.853 -3.145 -4.092 1.00 93.62 94 PHE A C 1
ATOM 772 O O . PHE A 1 94 ? 4.381 -3.057 -2.956 1.00 93.62 94 PHE A O 1
ATOM 779 N N . PRO A 1 95 ? 4.035 -3.201 -5.165 1.00 93.56 95 PRO A N 1
ATOM 780 C CA . PRO A 1 95 ? 2.581 -3.200 -5.012 1.00 93.56 95 PRO A CA 1
ATOM 781 C C . PRO A 1 95 ? 2.065 -4.483 -4.342 1.00 93.56 95 PRO A C 1
ATOM 783 O O . PRO A 1 95 ? 1.072 -4.430 -3.620 1.00 93.56 95 PRO A O 1
ATOM 786 N N . GLY A 1 96 ?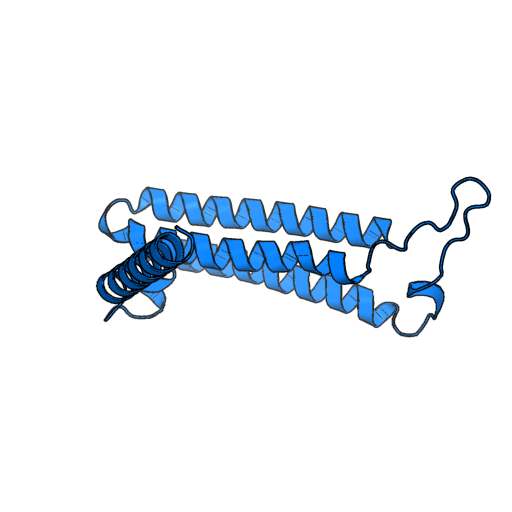 2.740 -5.626 -4.521 1.00 95.31 96 GLY A N 1
ATOM 787 C CA . GLY A 1 96 ? 2.405 -6.873 -3.831 1.00 95.31 96 GLY A CA 1
ATOM 788 C C . GLY A 1 96 ? 2.601 -6.767 -2.317 1.00 95.31 96 GLY A C 1
ATOM 789 O O . GLY A 1 96 ? 1.702 -7.109 -1.549 1.00 95.31 96 GLY A O 1
ATOM 790 N N . ALA A 1 97 ? 3.735 -6.213 -1.878 1.00 95.62 97 ALA A N 1
ATOM 791 C CA . ALA A 1 97 ? 3.992 -5.904 -0.474 1.00 95.62 97 ALA A CA 1
ATOM 792 C C . ALA A 1 97 ? 2.990 -4.872 0.062 1.00 95.62 97 ALA A C 1
ATOM 794 O O . ALA A 1 97 ? 2.461 -5.044 1.159 1.00 95.62 97 ALA A O 1
ATOM 795 N N . GLY A 1 98 ? 2.657 -3.848 -0.730 1.00 95.94 98 GLY A N 1
ATOM 796 C CA . GLY A 1 98 ? 1.605 -2.890 -0.403 1.00 95.94 98 GLY A CA 1
ATOM 797 C C . GLY A 1 98 ? 0.255 -3.566 -0.148 1.00 95.94 98 GLY A C 1
ATOM 798 O O . GLY A 1 98 ? -0.378 -3.302 0.875 1.00 95.94 98 GLY A O 1
ATOM 799 N N . LEU A 1 99 ? -0.177 -4.470 -1.027 1.00 95.69 99 LEU A N 1
ATOM 800 C CA . LEU A 1 99 ? -1.413 -5.228 -0.836 1.00 95.69 99 LEU A CA 1
ATOM 801 C C . LEU A 1 99 ? -1.364 -6.071 0.447 1.00 95.69 99 LEU A C 1
ATOM 803 O O . LEU A 1 99 ? -2.307 -6.034 1.237 1.00 95.69 99 LEU A O 1
ATOM 807 N N . ALA A 1 100 ? -0.258 -6.780 0.685 1.00 95.62 100 ALA A N 1
ATOM 808 C CA . ALA A 1 100 ? -0.080 -7.583 1.892 1.00 95.62 100 ALA A CA 1
ATOM 809 C C . ALA A 1 100 ? -0.178 -6.730 3.166 1.00 95.62 100 ALA A C 1
ATOM 811 O O . ALA A 1 100 ? -0.869 -7.114 4.108 1.00 95.62 100 ALA A O 1
ATOM 812 N N . VAL A 1 101 ? 0.444 -5.547 3.182 1.00 95.75 101 VAL A N 1
ATOM 813 C CA . VAL A 1 101 ? 0.367 -4.614 4.314 1.00 95.75 101 VAL A CA 1
ATOM 814 C C . VAL A 1 101 ? -1.063 -4.126 4.544 1.00 95.75 101 VAL A C 1
ATOM 816 O O . VAL A 1 101 ? -1.494 -4.104 5.693 1.00 95.75 101 VAL A O 1
ATOM 819 N N . ILE A 1 102 ? -1.823 -3.782 3.495 1.00 93.25 102 ILE A N 1
ATOM 820 C CA . ILE A 1 102 ? -3.239 -3.392 3.643 1.00 93.25 102 ILE A CA 1
ATOM 821 C C . ILE A 1 102 ? -4.057 -4.526 4.257 1.00 93.25 102 ILE A C 1
ATOM 823 O O . ILE A 1 102 ? -4.827 -4.284 5.183 1.00 93.25 102 ILE A O 1
ATOM 827 N N . VAL A 1 103 ? -3.879 -5.760 3.778 1.00 91.62 103 VAL A N 1
ATOM 828 C CA . VAL A 1 103 ? -4.613 -6.918 4.301 1.00 91.62 103 VAL A CA 1
ATOM 829 C C . VAL A 1 103 ? -4.251 -7.164 5.764 1.00 91.62 103 VAL A C 1
ATOM 831 O O . VAL A 1 103 ? -5.139 -7.225 6.610 1.00 91.62 103 VAL A O 1
ATOM 834 N N . ILE A 1 104 ? -2.959 -7.256 6.087 1.00 92.56 104 ILE A N 1
ATOM 835 C CA . ILE A 1 104 ? -2.491 -7.543 7.448 1.00 92.56 104 ILE A CA 1
ATOM 836 C C . ILE A 1 104 ? -2.929 -6.435 8.411 1.00 92.56 104 ILE A C 1
ATOM 838 O O . ILE A 1 104 ? -3.531 -6.723 9.446 1.00 92.56 104 ILE A O 1
ATOM 842 N N . ASN A 1 105 ? -2.686 -5.168 8.071 1.00 93.19 105 ASN A N 1
ATOM 843 C CA . ASN A 1 105 ? -3.029 -4.056 8.953 1.00 93.19 105 ASN A CA 1
ATOM 844 C C . ASN A 1 105 ? -4.538 -3.817 9.035 1.00 93.19 105 ASN A C 1
ATOM 846 O O . ASN A 1 105 ? -5.014 -3.431 10.100 1.00 93.19 105 ASN A O 1
ATOM 850 N N . GLY A 1 106 ? -5.298 -4.084 7.971 1.00 89.19 106 GLY A N 1
ATOM 851 C CA . GLY A 1 106 ? -6.761 -4.045 7.993 1.00 89.19 106 GLY A CA 1
ATOM 852 C C . GLY A 1 106 ? -7.338 -5.094 8.944 1.00 89.19 106 GLY A C 1
ATOM 853 O O . GLY A 1 106 ? -8.148 -4.762 9.809 1.00 89.19 106 GLY A O 1
ATOM 854 N N . LEU A 1 107 ? -6.845 -6.335 8.866 1.00 88.44 107 LEU A N 1
ATOM 855 C CA . LEU A 1 10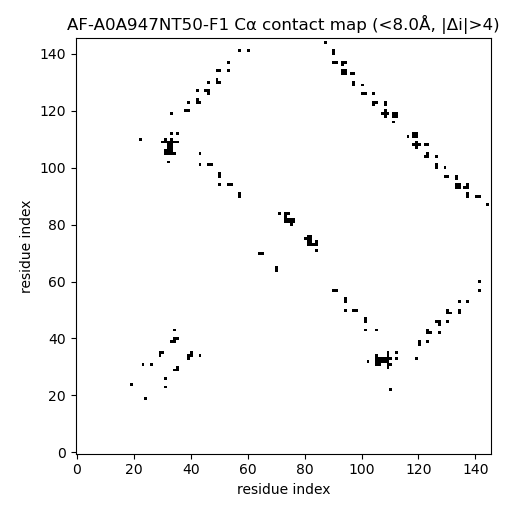7 ? -7.232 -7.413 9.784 1.00 88.44 107 LEU A CA 1
ATOM 856 C C . LEU A 1 107 ? -6.867 -7.089 11.240 1.00 88.44 107 LEU A C 1
ATOM 858 O O . LEU A 1 107 ? -7.696 -7.254 12.136 1.00 88.44 107 LEU A O 1
ATOM 862 N N . LEU A 1 108 ? -5.648 -6.596 11.486 1.00 87.88 108 LEU A N 1
ATOM 863 C CA . LEU A 1 108 ? -5.205 -6.193 12.826 1.00 87.88 108 LEU A CA 1
ATOM 864 C C . LEU A 1 108 ? -6.027 -5.016 13.365 1.00 87.88 108 LEU A C 1
ATOM 866 O O . LEU A 1 108 ? -6.458 -5.043 14.516 1.00 87.88 108 LEU A O 1
ATOM 870 N N . SER A 1 109 ? -6.293 -4.008 12.534 1.00 88.50 109 SER A N 1
ATOM 871 C CA . SER A 1 109 ? -7.134 -2.861 12.884 1.00 88.50 109 SER A CA 1
ATOM 872 C C . SER A 1 109 ? -8.559 -3.299 13.243 1.00 88.50 109 SER A C 1
ATOM 874 O O . SER A 1 109 ? -9.103 -2.862 14.259 1.00 88.50 109 SER A O 1
ATOM 876 N N . GLY A 1 110 ? -9.137 -4.229 12.472 1.00 84.94 110 GLY A N 1
ATOM 877 C CA . GLY A 1 110 ? -10.438 -4.838 12.757 1.00 84.94 110 GLY A CA 1
ATOM 878 C C . GLY A 1 110 ? -10.464 -5.620 14.067 1.00 84.94 110 GLY A C 1
ATOM 879 O O . GLY A 1 110 ? -11.382 -5.446 14.870 1.00 84.94 110 GLY A O 1
ATOM 880 N N . ALA A 1 111 ? -9.432 -6.420 14.339 1.00 84.44 111 ALA A N 1
ATOM 881 C CA . ALA A 1 111 ? -9.318 -7.170 15.588 1.00 84.44 111 ALA A CA 1
ATOM 882 C C . ALA A 1 111 ? -9.183 -6.250 16.819 1.00 84.44 111 ALA A C 1
ATOM 884 O O . ALA A 1 111 ? -9.776 -6.516 17.865 1.00 84.44 111 ALA A O 1
ATOM 885 N N . LEU A 1 112 ? -8.443 -5.144 16.692 1.00 83.94 112 LEU A N 1
ATOM 886 C CA . LEU A 1 112 ? -8.145 -4.222 17.792 1.00 83.94 112 LEU A CA 1
ATOM 887 C C . LEU A 1 112 ? -9.264 -3.215 18.085 1.00 83.94 112 LEU A C 1
ATOM 889 O O . LEU A 1 112 ? -9.244 -2.586 19.144 1.00 83.94 112 LEU A O 1
ATOM 893 N N . VAL A 1 113 ? -10.261 -3.073 17.205 1.00 75.75 113 VAL A N 1
ATOM 894 C CA . VAL A 1 113 ? -11.284 -2.021 17.317 1.00 75.75 113 VAL A CA 1
ATOM 895 C C . VAL A 1 113 ? -12.079 -2.071 18.623 1.00 75.75 113 VAL A C 1
ATOM 897 O O . VAL A 1 113 ? -12.444 -1.030 19.165 1.00 75.75 113 VAL A O 1
ATOM 900 N N . LYS A 1 114 ? -12.336 -3.274 19.149 1.00 73.00 114 LYS A N 1
ATOM 901 C CA . LYS A 1 114 ? -13.142 -3.450 20.366 1.00 73.00 114 LYS A CA 1
ATOM 902 C C . LYS A 1 114 ? -12.408 -3.002 21.627 1.00 73.00 114 LYS A C 1
ATOM 904 O O . LYS A 1 114 ? -13.061 -2.657 22.604 1.00 73.00 114 LYS A O 1
ATOM 909 N N . SER A 1 115 ? -11.077 -3.025 21.606 1.00 79.00 115 SER A N 1
ATOM 910 C CA . SER A 1 115 ? -10.246 -2.756 22.780 1.00 79.00 115 SER A CA 1
ATOM 911 C C . SER A 1 115 ? -9.544 -1.401 22.692 1.00 79.00 115 SER A C 1
ATOM 913 O O . SER A 1 115 ? -9.479 -0.689 23.689 1.00 79.00 115 SER A O 1
ATOM 915 N N . TYR A 1 116 ? -9.049 -1.020 21.508 1.00 85.50 116 TYR A N 1
ATOM 916 C CA . TYR A 1 116 ? -8.186 0.149 21.320 1.00 85.50 116 TYR A CA 1
ATOM 917 C C . TYR A 1 116 ? -8.434 0.838 19.969 1.00 85.50 116 TYR A C 1
ATOM 919 O O . TYR A 1 116 ? -7.644 0.725 19.031 1.00 85.50 116 TYR A O 1
ATOM 927 N N . GLN A 1 117 ? -9.511 1.620 19.878 1.00 83.19 117 GLN A N 1
ATOM 928 C CA . GLN A 1 117 ? -9.886 2.342 18.654 1.00 83.19 117 GLN A CA 1
ATOM 929 C C . GLN A 1 117 ? -8.746 3.212 18.079 1.00 83.19 117 GLN A C 1
ATOM 931 O O . GLN A 1 117 ? -8.495 3.199 16.874 1.00 83.19 117 GLN A O 1
ATOM 936 N N . TYR A 1 118 ? -8.016 3.939 18.933 1.00 88.69 118 TYR A N 1
ATOM 937 C CA . TYR A 1 118 ? -6.898 4.790 18.503 1.00 88.69 118 TYR A CA 1
ATOM 938 C C . TYR A 1 118 ? -5.749 3.998 17.870 1.00 88.69 118 TYR A C 1
ATOM 940 O O . TYR A 1 118 ? -5.130 4.475 16.921 1.00 88.69 118 TYR A O 1
ATOM 948 N N . LEU A 1 119 ? -5.500 2.774 18.346 1.00 88.25 119 LEU A N 1
ATOM 949 C CA . LEU A 1 119 ? -4.458 1.904 17.807 1.00 88.25 119 LEU A CA 1
ATOM 950 C C . LEU A 1 119 ? -4.813 1.432 16.388 1.00 88.25 119 LEU A C 1
ATOM 952 O O . LEU A 1 119 ? -3.952 1.424 15.513 1.00 88.25 119 LEU A O 1
ATOM 956 N N . GLY A 1 120 ? -6.090 1.130 16.127 1.00 88.19 120 GLY A N 1
ATOM 957 C CA . GLY A 1 120 ? -6.570 0.810 14.777 1.00 88.19 120 GLY A CA 1
ATOM 958 C C . GLY A 1 120 ? -6.404 1.977 13.794 1.00 88.19 120 GLY A C 1
ATOM 959 O O . GLY A 1 120 ? -5.906 1.789 12.685 1.00 88.19 120 GLY A O 1
ATOM 960 N N . LEU A 1 121 ? -6.739 3.210 14.206 1.00 89.50 121 LEU A N 1
ATOM 961 C CA . LEU A 1 121 ? -6.500 4.403 13.372 1.00 89.50 121 LEU A CA 1
ATOM 962 C C . LEU A 1 121 ? -5.009 4.631 13.100 1.00 89.50 121 LEU A C 1
ATOM 964 O O . LEU A 1 121 ? -4.643 5.010 11.985 1.00 89.50 121 LEU A O 1
ATOM 968 N N . LEU A 1 122 ? -4.153 4.389 14.097 1.00 92.62 122 LEU A N 1
ATOM 969 C CA . LEU A 1 122 ? -2.705 4.509 13.955 1.00 92.62 122 LEU A CA 1
ATOM 970 C C . LEU A 1 122 ? -2.170 3.500 12.931 1.00 92.62 122 LEU A C 1
ATOM 972 O O . LEU A 1 122 ? -1.417 3.887 12.041 1.00 92.62 122 LEU A O 1
ATOM 976 N N . LEU A 1 123 ? -2.614 2.239 12.997 1.00 92.31 123 LEU A N 1
ATOM 977 C CA . LEU A 1 123 ? -2.247 1.199 12.028 1.00 92.31 123 LEU A CA 1
ATOM 978 C C . LEU A 1 123 ? -2.673 1.557 10.599 1.00 92.31 123 LEU A C 1
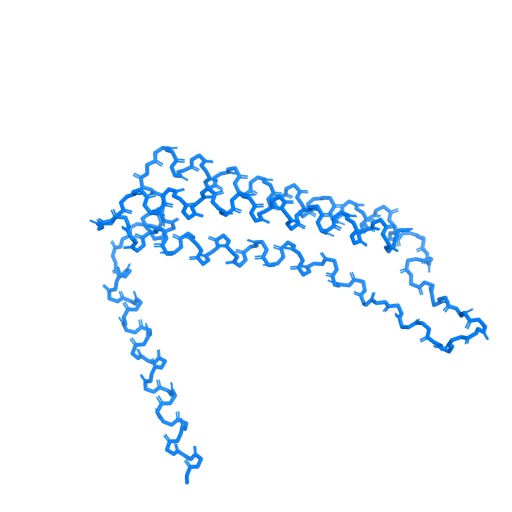ATOM 980 O O . LEU A 1 123 ? -1.890 1.398 9.661 1.00 92.31 123 LEU A O 1
ATOM 984 N N . MET A 1 124 ? -3.882 2.091 10.415 1.00 92.06 124 MET A N 1
ATOM 985 C CA . MET A 1 124 ? -4.342 2.523 9.090 1.00 92.06 124 MET A CA 1
ATOM 986 C C . MET A 1 124 ? -3.565 3.739 8.574 1.00 92.06 124 MET A C 1
ATOM 988 O O . MET A 1 124 ? -3.214 3.796 7.398 1.00 92.06 124 MET A O 1
ATOM 992 N N . SER A 1 125 ? -3.220 4.680 9.451 1.00 93.38 125 SER A N 1
ATOM 993 C CA . SER A 1 125 ? -2.381 5.832 9.091 1.00 93.38 125 SER A CA 1
ATOM 994 C C . SER A 1 125 ? -0.972 5.392 8.678 1.00 93.38 125 SER A C 1
ATOM 996 O O . SER A 1 125 ? -0.451 5.840 7.658 1.00 93.38 125 SER A O 1
ATOM 998 N N . LEU A 1 126 ? -0.381 4.447 9.417 1.00 95.81 126 LEU A N 1
ATOM 999 C CA . LEU A 1 126 ? 0.914 3.853 9.086 1.00 95.81 126 LEU A CA 1
ATOM 1000 C C . LEU A 1 126 ? 0.862 3.082 7.761 1.00 95.81 126 LEU A C 1
ATOM 1002 O O . LEU A 1 126 ? 1.811 3.116 6.984 1.00 95.81 126 LEU A O 1
ATOM 1006 N N . THR A 1 127 ? -0.268 2.435 7.469 1.00 96.00 127 THR A N 1
ATOM 1007 C CA . THR A 1 127 ? -0.493 1.741 6.195 1.00 96.00 127 THR A CA 1
ATOM 1008 C C . THR A 1 127 ? -0.387 2.698 5.013 1.00 96.00 127 THR A C 1
ATOM 1010 O O . THR A 1 127 ? 0.286 2.371 4.042 1.00 96.00 127 THR A O 1
ATOM 1013 N N . ILE A 1 128 ? -0.979 3.893 5.100 1.00 96.94 128 ILE A N 1
ATOM 1014 C CA . ILE A 1 128 ? -0.857 4.919 4.051 1.00 96.94 128 ILE A CA 1
ATOM 1015 C C . ILE A 1 128 ? 0.606 5.336 3.867 1.00 96.94 128 ILE A C 1
ATOM 1017 O O . ILE A 1 128 ? 1.081 5.410 2.735 1.00 96.94 128 ILE A O 1
ATOM 1021 N N . LEU A 1 129 ? 1.337 5.560 4.963 1.00 97.50 129 LEU A N 1
ATOM 1022 C CA . LEU A 1 129 ? 2.756 5.916 4.895 1.00 97.50 129 LEU A CA 1
ATOM 1023 C C . LEU A 1 129 ? 3.578 4.828 4.185 1.00 97.50 129 LEU A C 1
ATOM 1025 O O . LEU A 1 129 ? 4.394 5.136 3.318 1.00 97.50 129 LEU A O 1
ATOM 1029 N N . LEU A 1 130 ? 3.319 3.556 4.503 1.00 97.25 130 LEU A N 1
ATOM 1030 C CA . LEU A 1 130 ? 3.956 2.417 3.840 1.00 97.25 130 LEU A CA 1
ATOM 1031 C C . LEU A 1 130 ? 3.576 2.323 2.357 1.00 97.25 130 LEU A C 1
ATOM 1033 O O . LEU A 1 130 ? 4.450 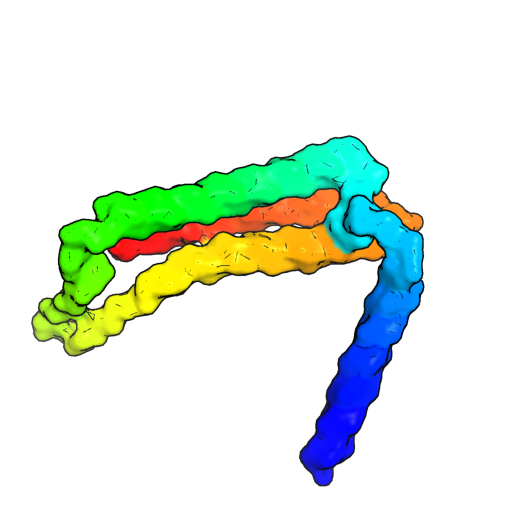2.051 1.540 1.00 97.25 130 LEU A O 1
ATOM 1037 N N . GLN A 1 131 ? 2.320 2.601 1.981 1.00 97.50 131 GLN A N 1
ATOM 1038 C CA . GLN A 1 131 ? 1.921 2.652 0.567 1.00 97.50 131 GLN A CA 1
ATOM 1039 C C . GLN A 1 131 ? 2.705 3.708 -0.209 1.00 97.50 131 GLN A C 1
ATOM 1041 O O . GLN A 1 131 ? 3.193 3.424 -1.300 1.00 97.50 131 GLN A O 1
ATOM 1046 N N . ILE A 1 132 ? 2.859 4.908 0.357 1.00 97.19 132 ILE A N 1
ATOM 1047 C CA . ILE A 1 132 ? 3.644 5.982 -0.262 1.00 97.19 132 ILE A CA 1
ATOM 1048 C C . ILE A 1 132 ? 5.100 5.536 -0.422 1.00 97.19 132 ILE A C 1
ATOM 1050 O O . ILE A 1 132 ? 5.674 5.688 -1.498 1.00 97.19 132 ILE A O 1
ATOM 1054 N N . PHE A 1 133 ? 5.685 4.934 0.615 1.00 97.44 133 PHE A N 1
ATOM 1055 C CA . PHE A 1 133 ? 7.061 4.445 0.564 1.00 97.44 133 PHE A CA 1
ATOM 1056 C C . PHE A 1 133 ? 7.253 3.358 -0.505 1.00 97.44 133 PHE A C 1
ATOM 1058 O O . PHE A 1 133 ? 8.190 3.432 -1.300 1.00 97.44 133 PHE A O 1
ATOM 1065 N N . PHE A 1 134 ? 6.337 2.387 -0.592 1.00 95.81 134 PHE A N 1
ATOM 1066 C CA . PHE A 1 134 ? 6.375 1.363 -1.636 1.00 95.81 134 PHE A CA 1
ATOM 1067 C C . PHE A 1 134 ? 6.151 1.935 -3.031 1.00 95.81 134 PHE A C 1
ATOM 1069 O O . PHE A 1 134 ? 6.789 1.472 -3.968 1.00 95.81 134 PHE A O 1
ATOM 1076 N N . MET A 1 135 ? 5.286 2.937 -3.182 1.00 95.12 135 MET A N 1
ATOM 1077 C CA . MET A 1 135 ? 5.074 3.616 -4.458 1.00 95.12 135 MET A CA 1
ATOM 1078 C C . MET A 1 135 ? 6.337 4.351 -4.912 1.00 95.12 135 MET A C 1
ATOM 1080 O O . MET A 1 135 ? 6.738 4.204 -6.062 1.00 95.12 135 MET A O 1
ATOM 1084 N N . ILE A 1 136 ? 7.011 5.077 -4.014 1.00 95.50 136 ILE A N 1
ATOM 1085 C CA . ILE A 1 136 ? 8.296 5.724 -4.316 1.00 95.50 136 ILE A CA 1
ATOM 1086 C C . ILE A 1 136 ? 9.337 4.669 -4.711 1.00 95.50 136 ILE A C 1
ATOM 1088 O O . ILE A 1 136 ? 9.990 4.819 -5.741 1.00 95.50 136 ILE A O 1
ATOM 1092 N N . GLY A 1 137 ? 9.458 3.583 -3.940 1.00 92.25 137 GLY A N 1
ATOM 1093 C CA . GLY A 1 137 ? 10.367 2.478 -4.252 1.00 92.25 137 GLY A CA 1
ATOM 1094 C 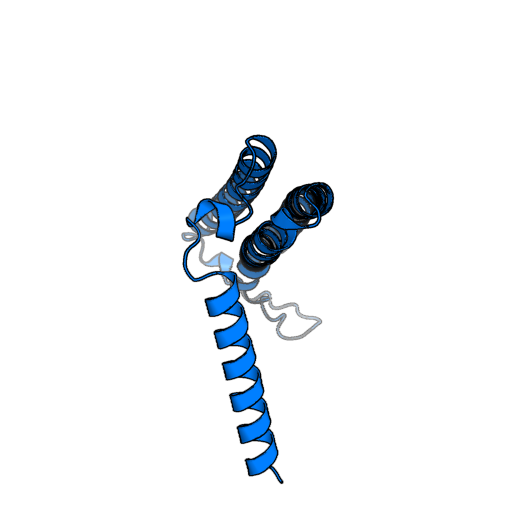C . GLY A 1 137 ? 10.076 1.825 -5.606 1.00 92.25 137 GLY A C 1
ATOM 1095 O O . GLY A 1 137 ? 10.997 1.596 -6.385 1.00 92.25 137 GLY A O 1
ATOM 1096 N N . GLY A 1 138 ? 8.799 1.603 -5.926 1.00 91.00 138 GLY A N 1
ATOM 1097 C CA . GLY A 1 138 ? 8.359 1.054 -7.206 1.00 91.00 138 GLY A CA 1
ATOM 1098 C C . GLY A 1 138 ? 8.658 1.983 -8.382 1.00 91.00 138 GLY A C 1
ATOM 1099 O O . GLY A 1 138 ? 9.180 1.528 -9.395 1.00 91.00 138 GLY A O 1
ATOM 1100 N N . VAL A 1 139 ? 8.420 3.290 -8.236 1.00 91.19 139 VAL A N 1
ATOM 1101 C CA . VAL A 1 139 ? 8.776 4.291 -9.257 1.00 91.19 139 VAL A CA 1
ATOM 1102 C C . VAL A 1 139 ? 10.290 4.352 -9.462 1.00 91.19 139 VAL A C 1
ATOM 1104 O O . VAL A 1 139 ? 10.746 4.348 -10.602 1.00 91.19 139 VAL A O 1
ATOM 1107 N N . MET A 1 140 ? 11.089 4.350 -8.391 1.00 88.88 140 MET A N 1
ATOM 1108 C CA . MET A 1 140 ? 12.552 4.293 -8.510 1.00 88.88 140 MET A CA 1
ATOM 1109 C C . MET A 1 140 ? 13.005 3.016 -9.225 1.00 88.88 140 MET A C 1
ATOM 1111 O O . MET A 1 140 ? 13.858 3.078 -10.106 1.00 88.88 140 MET A O 1
ATOM 1115 N N . ALA A 1 141 ? 12.394 1.870 -8.914 1.00 86.38 141 ALA A N 1
ATOM 1116 C CA . ALA A 1 141 ? 12.680 0.616 -9.601 1.00 86.38 141 ALA A CA 1
ATOM 1117 C C . ALA A 1 141 ? 12.328 0.675 -11.097 1.00 86.38 141 ALA A C 1
ATOM 1119 O O . ALA A 1 141 ? 13.073 0.132 -11.908 1.00 86.38 141 ALA A O 1
ATOM 1120 N N . MET A 1 142 ? 11.244 1.355 -11.488 1.00 85.00 142 MET A N 1
ATOM 1121 C CA . MET A 1 142 ? 10.932 1.585 -12.906 1.00 85.00 142 MET A CA 1
ATOM 1122 C C . MET A 1 142 ? 11.969 2.464 -13.594 1.00 85.00 142 MET A C 1
ATOM 1124 O O . MET A 1 142 ? 12.346 2.164 -14.717 1.00 85.00 142 MET A O 1
ATOM 1128 N N . LEU A 1 143 ? 12.411 3.543 -12.941 1.00 84.38 143 LEU A N 1
ATOM 1129 C CA . LEU A 1 143 ? 13.395 4.470 -13.508 1.00 84.38 143 LEU A CA 1
ATOM 1130 C C . LEU A 1 143 ? 14.774 3.820 -13.667 1.00 84.38 143 LEU A C 1
ATOM 1132 O O . LEU A 1 143 ? 15.488 4.152 -14.602 1.00 84.38 143 LEU A O 1
ATOM 1136 N N . LEU A 1 144 ? 15.140 2.895 -12.775 1.00 79.00 144 LEU A N 1
ATOM 1137 C CA . LEU A 1 144 ? 16.395 2.141 -12.861 1.00 79.00 144 LEU A CA 1
ATOM 1138 C C . LEU A 1 144 ? 16.353 1.023 -13.909 1.00 79.00 144 LEU A C 1
ATOM 1140 O O . LEU A 1 144 ? 17.365 0.750 -14.542 1.00 79.00 144 LEU A O 1
ATOM 1144 N N . ASN A 1 145 ? 15.192 0.389 -14.105 1.00 71.56 145 ASN A N 1
ATOM 1145 C CA . ASN A 1 145 ? 14.953 -0.557 -15.208 1.00 71.56 145 ASN A CA 1
ATOM 1146 C C . ASN A 1 145 ? 14.543 0.158 -16.513 1.00 71.56 145 ASN A C 1
ATOM 1148 O O . ASN A 1 145 ? 14.082 -0.477 -17.465 1.00 71.56 145 ASN A O 1
ATOM 1152 N N . GLY A 1 146 ? 14.612 1.489 -16.498 1.00 58.38 146 GLY A N 1
ATOM 1153 C CA . GLY A 1 146 ? 14.030 2.412 -17.455 1.00 58.38 146 GLY A CA 1
ATOM 1154 C C . GLY A 1 146 ? 14.966 2.728 -18.592 1.00 58.38 146 GLY A C 1
ATOM 1155 O O . GLY A 1 146 ? 14.495 2.558 -19.738 1.00 58.38 146 GLY A O 1
#

Solvent-accessible surface area (backbone atoms only — not comparable to full-atom values): 8059 Å² total; per-residue (Å²): 113,72,67,61,55,51,53,53,51,51,52,53,50,50,50,50,50,53,50,47,44,71,76,50,72,83,59,60,71,46,47,50,47,29,39,80,44,76,65,40,42,49,42,49,51,51,38,49,50,52,50,49,51,46,50,50,52,53,51,50,58,48,63,79,37,71,84,46,84,66,83,74,57,73,56,79,48,95,87,72,62,75,54,71,72,71,61,78,70,59,57,50,51,31,59,49,50,39,52,49,46,50,52,54,40,21,38,50,18,21,69,33,45,87,82,36,55,68,59,22,50,49,42,43,52,50,43,37,55,50,40,53,52,30,43,52,52,31,51,52,49,48,62,75,76,97

Mean predicted aligned error: 11.87 Å

Radius of gyration: 20.87 Å; Cα contacts (8 Å, |Δi|>4): 116; chains: 1; bounding box: 54×45×51 Å

pLDDT: mean 79.02, std 15.42, range [46.53, 97.5]

Secondary structure (DSSP, 8-state):
-HHHHHHHHHHHHHHHHHHHHHHHTT--HHHHTT--SHHHHHHHHHHHHHHHHHHHHHHHHHHTTTT-GGGG-----TTTS------GGGGGHHHHHHHHHHHHHHHHHHHHTTT-HHHHHHHHHHHHHHHHHHHHHHHHHHHH--